Protein AF-A0AB37JFM0-F1 (afdb_monomer_lite)

Radius of gyration: 11.6 Å; chains: 1; bounding box: 26×27×26 Å

pLDDT: mean 83.31, std 9.05, range [50.97, 93.38]

Sequence (67 aa):
MINSAKEWVEILHYRIFNHLQVRLAYGKVLSGFDQSIMISIKELLIDIKNEDPDMFSESVNEVSRDI

Structure (mmCIF, N/CA/C/O backbone):
data_AF-A0AB37JFM0-F1
#
_entry.id   AF-A0AB37JFM0-F1
#
loop_
_atom_site.group_PDB
_atom_site.id
_atom_site.type_symbol
_atom_site.label_atom_id
_atom_site.label_alt_id
_atom_site.label_comp_id
_atom_site.label_asym_id
_atom_site.label_entity_id
_atom_site.label_seq_id
_atom_site.pdbx_PDB_ins_code
_atom_site.Cartn_x
_atom_site.Cartn_y
_atom_site.Cartn_z
_atom_site.occupancy
_atom_site.B_iso_or_equiv
_atom_site.auth_seq_id
_atom_site.auth_comp_id
_atom_site.auth_asym_id
_atom_site.auth_atom_id
_atom_site.pdbx_PDB_model_num
ATOM 1 N N . MET A 1 1 ? 11.814 -17.885 6.645 1.00 50.97 1 MET A N 1
ATOM 2 C CA . MET A 1 1 ? 10.427 -17.732 6.146 1.00 50.97 1 MET A CA 1
ATOM 3 C C . MET A 1 1 ? 10.261 -16.441 5.322 1.00 50.97 1 MET A C 1
ATOM 5 O O . MET A 1 1 ? 9.225 -15.809 5.420 1.00 50.97 1 MET A O 1
ATOM 9 N N . ILE A 1 2 ? 11.287 -15.964 4.597 1.00 54.75 2 ILE A N 1
ATOM 10 C CA . ILE A 1 2 ? 11.452 -14.496 4.484 1.00 54.75 2 ILE A CA 1
ATOM 11 C C . ILE A 1 2 ? 11.601 -13.946 3.050 1.00 54.75 2 ILE A C 1
ATOM 13 O O . ILE A 1 2 ? 11.059 -12.879 2.795 1.00 54.75 2 ILE A O 1
ATOM 17 N N . ASN A 1 3 ? 12.204 -14.649 2.083 1.00 58.41 3 ASN A N 1
ATOM 18 C CA . ASN A 1 3 ? 12.400 -14.043 0.748 1.00 58.41 3 ASN A CA 1
ATOM 19 C C . ASN A 1 3 ? 11.140 -14.073 -0.123 1.00 58.41 3 ASN A C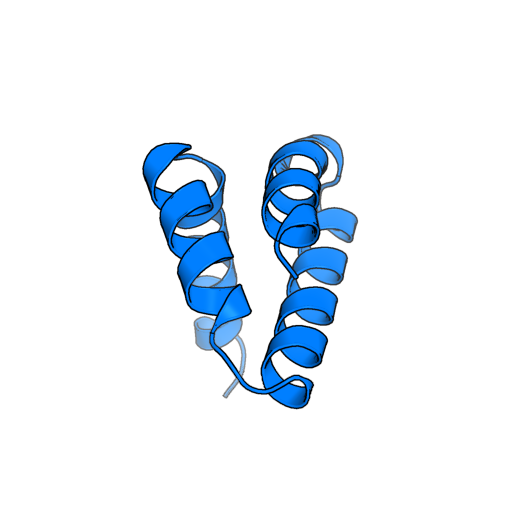 1
ATOM 21 O O . ASN A 1 3 ? 10.740 -13.048 -0.659 1.00 58.41 3 ASN A O 1
ATOM 25 N N . SER A 1 4 ? 10.462 -15.220 -0.195 1.00 68.25 4 SER A N 1
ATOM 26 C CA . SER A 1 4 ? 9.281 -15.350 -1.054 1.00 68.25 4 SER A CA 1
ATOM 27 C C . SER A 1 4 ? 8.124 -14.469 -0.583 1.00 68.25 4 SER A C 1
ATOM 29 O O . SER A 1 4 ? 7.412 -13.912 -1.403 1.00 68.25 4 SER A O 1
ATOM 31 N N . ALA A 1 5 ? 7.938 -14.306 0.732 1.00 69.44 5 ALA A N 1
ATOM 32 C CA . ALA A 1 5 ? 6.896 -13.428 1.262 1.00 69.44 5 ALA A CA 1
ATOM 33 C C . ALA A 1 5 ? 7.145 -11.962 0.872 1.00 69.44 5 ALA A C 1
ATOM 35 O O . ALA A 1 5 ? 6.205 -11.289 0.461 1.00 69.44 5 ALA A O 1
ATOM 36 N N . LYS A 1 6 ? 8.402 -11.498 0.932 1.00 69.19 6 LYS A N 1
ATOM 37 C CA . LYS A 1 6 ? 8.772 -10.147 0.496 1.00 69.19 6 LYS A CA 1
ATOM 38 C C . LYS A 1 6 ? 8.537 -9.957 -1.008 1.00 69.19 6 LYS A C 1
ATOM 40 O O . LYS A 1 6 ? 7.859 -9.011 -1.386 1.00 69.19 6 LYS A O 1
ATOM 45 N N . GLU A 1 7 ? 8.979 -10.899 -1.843 1.00 71.75 7 GLU A N 1
ATOM 46 C CA . GLU A 1 7 ? 8.726 -10.866 -3.296 1.00 71.75 7 GLU A CA 1
ATOM 47 C C . GLU A 1 7 ? 7.230 -10.830 -3.630 1.00 71.75 7 GLU A C 1
ATOM 49 O O . GLU A 1 7 ? 6.792 -10.061 -4.483 1.00 71.75 7 GLU A O 1
ATOM 54 N N . TRP A 1 8 ? 6.414 -11.644 -2.958 1.00 74.88 8 TRP A N 1
ATOM 55 C CA . TRP A 1 8 ? 4.969 -11.643 -3.189 1.00 74.88 8 TRP A CA 1
ATOM 56 C C . TRP A 1 8 ? 4.322 -10.326 -2.766 1.00 74.88 8 TRP A C 1
ATOM 58 O O . TRP A 1 8 ? 3.424 -9.849 -3.461 1.00 74.88 8 TRP A O 1
ATOM 68 N N . VAL A 1 9 ? 4.782 -9.729 -1.664 1.00 73.56 9 VAL A N 1
ATOM 69 C CA . VAL A 1 9 ? 4.343 -8.402 -1.219 1.00 73.56 9 VAL A CA 1
ATOM 70 C C . VAL A 1 9 ? 4.710 -7.346 -2.259 1.00 73.56 9 VAL A C 1
ATOM 72 O O . VAL A 1 9 ? 3.839 -6.565 -2.633 1.00 73.56 9 VAL A O 1
ATOM 75 N N . GLU A 1 10 ? 5.932 -7.353 -2.789 1.00 72.62 10 GLU A N 1
ATOM 76 C CA . GLU A 1 10 ? 6.341 -6.449 -3.870 1.00 72.62 10 GLU A CA 1
ATOM 77 C C . GLU A 1 10 ? 5.455 -6.639 -5.111 1.00 72.62 10 GLU A C 1
ATOM 79 O O . GLU A 1 10 ? 4.829 -5.686 -5.570 1.00 72.62 10 GLU A O 1
ATOM 84 N N . ILE A 1 11 ? 5.296 -7.870 -5.614 1.00 76.56 11 ILE A N 1
ATOM 85 C CA . ILE A 1 11 ? 4.469 -8.171 -6.800 1.00 76.56 11 ILE A CA 1
ATOM 86 C C . ILE A 1 11 ? 3.020 -7.704 -6.617 1.00 76.56 11 ILE A C 1
ATOM 88 O O . ILE A 1 11 ? 2.417 -7.156 -7.546 1.00 76.56 11 ILE A O 1
ATOM 92 N N . LEU A 1 12 ? 2.437 -7.941 -5.440 1.00 74.69 12 LEU A N 1
ATOM 93 C CA . LEU A 1 12 ? 1.076 -7.512 -5.128 1.00 74.69 12 LEU A CA 1
ATOM 94 C C . LEU A 1 12 ? 0.965 -5.990 -5.149 1.00 74.69 12 LEU A C 1
ATOM 96 O O . LEU A 1 12 ? 0.055 -5.468 -5.794 1.00 74.69 12 LEU A O 1
ATOM 100 N N . HIS A 1 13 ? 1.909 -5.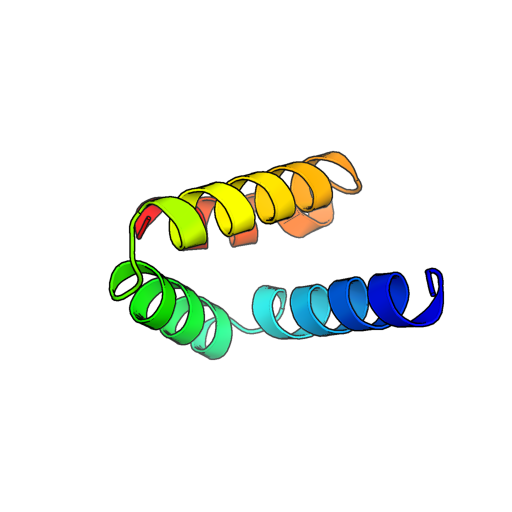283 -4.530 1.00 71.94 13 HIS A N 1
ATOM 101 C CA . HIS A 1 13 ? 1.922 -3.825 -4.541 1.00 71.94 13 HIS A CA 1
ATOM 102 C C . HIS A 1 13 ? 2.133 -3.261 -5.945 1.00 71.94 13 HIS A C 1
ATOM 104 O O . HIS A 1 13 ? 1.371 -2.390 -6.346 1.00 71.94 13 HIS A O 1
ATOM 110 N N . TYR A 1 14 ? 3.041 -3.816 -6.753 1.00 77.00 14 TYR A N 1
ATOM 111 C CA . TYR A 1 14 ? 3.198 -3.430 -8.160 1.00 77.00 14 TYR A CA 1
ATOM 112 C C . TYR A 1 14 ? 1.892 -3.571 -8.956 1.00 77.00 14 TYR A C 1
ATOM 114 O O . TYR A 1 14 ? 1.555 -2.704 -9.762 1.00 77.00 14 TYR A O 1
ATOM 122 N N . ARG A 1 15 ? 1.135 -4.655 -8.750 1.00 80.12 15 ARG A N 1
ATOM 123 C CA . ARG A 1 15 ? -0.138 -4.888 -9.456 1.00 80.12 15 ARG A CA 1
ATOM 124 C C . ARG A 1 15 ? -1.251 -3.967 -8.976 1.00 80.12 15 ARG A C 1
ATOM 126 O O . ARG A 1 15 ? -1.996 -3.445 -9.801 1.00 80.12 15 ARG A O 1
ATOM 133 N N . ILE A 1 16 ? -1.369 -3.778 -7.664 1.00 82.25 16 ILE A N 1
ATOM 134 C CA . ILE A 1 16 ? -2.369 -2.887 -7.073 1.00 82.25 16 ILE A CA 1
ATOM 135 C C . ILE A 1 16 ? -2.070 -1.455 -7.506 1.00 82.25 16 ILE A C 1
ATOM 137 O O . ILE A 1 16 ? -2.956 -0.783 -8.021 1.00 82.25 16 ILE A O 1
ATOM 141 N N . PHE A 1 17 ? -0.818 -1.013 -7.384 1.00 79.94 17 PHE A N 1
ATOM 142 C CA . PHE A 1 17 ? -0.428 0.369 -7.623 1.00 79.94 17 PHE A CA 1
ATOM 143 C C . PHE A 1 17 ? -0.333 0.775 -9.087 1.00 79.94 17 PHE A C 1
ATOM 145 O O . PHE A 1 17 ? -0.495 1.954 -9.364 1.00 79.94 17 PHE A O 1
ATOM 152 N N . ASN A 1 18 ? -0.184 -0.142 -10.042 1.00 83.75 18 ASN A N 1
ATOM 153 C CA . ASN A 1 18 ? -0.188 0.227 -11.464 1.00 83.75 18 ASN A CA 1
ATOM 154 C C . ASN A 1 18 ? -1.589 0.321 -12.096 1.00 83.75 18 ASN A C 1
ATOM 156 O O . ASN A 1 18 ? -1.724 0.809 -13.218 1.00 83.75 18 ASN A O 1
ATOM 160 N N . HIS A 1 19 ? -2.648 -0.112 -11.404 1.00 87.06 19 HIS A N 1
ATOM 161 C CA . HIS A 1 19 ? -4.006 -0.119 -11.952 1.00 87.06 19 HIS A CA 1
ATOM 162 C C . HIS A 1 19 ? -4.968 0.720 -11.108 1.00 87.06 19 HIS A C 1
ATOM 164 O O . HIS A 1 19 ? -5.403 0.295 -10.041 1.00 87.06 19 HIS A O 1
ATOM 170 N N . LEU A 1 20 ? -5.385 1.875 -11.643 1.00 84.81 20 LEU A N 1
ATOM 171 C CA . LEU A 1 20 ? -6.271 2.833 -10.962 1.00 84.81 20 LEU A CA 1
ATOM 172 C C . LEU A 1 20 ? -7.524 2.178 -10.353 1.00 84.81 20 LEU A C 1
ATOM 174 O O . LEU A 1 20 ? -7.815 2.366 -9.179 1.00 84.81 20 LEU A O 1
ATOM 178 N N . GLN A 1 21 ? -8.241 1.354 -11.124 1.00 88.81 21 GLN A N 1
ATOM 179 C CA . GLN A 1 21 ? -9.467 0.700 -10.640 1.00 88.81 21 GLN A CA 1
ATOM 180 C C . GLN A 1 21 ? -9.205 -0.266 -9.474 1.00 88.81 21 GLN A C 1
ATOM 182 O O . GLN A 1 21 ? -10.038 -0.406 -8.580 1.00 88.81 21 GLN A O 1
ATOM 187 N N . VAL A 1 22 ? -8.039 -0.918 -9.467 1.00 87.62 22 VAL A N 1
ATOM 188 C CA . VAL A 1 22 ? -7.640 -1.837 -8.397 1.00 87.62 22 VAL A CA 1
ATOM 189 C C . VAL A 1 22 ? -7.228 -1.051 -7.153 1.00 87.62 22 VAL A C 1
ATOM 191 O O . VAL A 1 22 ? -7.662 -1.414 -6.063 1.00 87.62 22 VAL A O 1
ATOM 194 N N . ARG A 1 23 ? -6.478 0.054 -7.297 1.00 89.44 23 ARG A N 1
ATOM 195 C CA . ARG A 1 23 ? -6.144 0.949 -6.172 1.00 89.44 23 ARG A CA 1
ATOM 196 C C . ARG A 1 23 ? -7.381 1.494 -5.473 1.00 89.44 23 ARG A C 1
ATOM 198 O O . ARG A 1 23 ? -7.457 1.423 -4.251 1.00 89.44 23 ARG A O 1
ATOM 205 N N . LEU A 1 24 ? -8.351 1.996 -6.235 1.00 87.62 24 LEU A N 1
ATOM 206 C CA . LEU A 1 24 ? -9.583 2.555 -5.676 1.00 87.62 24 LEU A CA 1
ATOM 207 C C . LEU A 1 24 ? -10.378 1.499 -4.897 1.00 87.62 24 LEU A C 1
ATOM 209 O O . LEU A 1 24 ? -10.865 1.757 -3.797 1.00 87.62 24 LEU A O 1
ATOM 213 N N . ALA A 1 25 ? -10.486 0.282 -5.440 1.00 89.50 25 ALA A N 1
ATOM 214 C CA . ALA A 1 25 ? -11.121 -0.828 -4.735 1.00 89.50 25 ALA A CA 1
ATOM 215 C C . ALA A 1 25 ? -10.347 -1.213 -3.464 1.00 89.50 25 ALA A C 1
ATOM 217 O O . ALA A 1 25 ? -10.959 -1.485 -2.433 1.00 89.50 25 ALA A O 1
ATOM 218 N N . TYR A 1 26 ? -9.015 -1.201 -3.530 1.00 88.88 26 TYR A N 1
ATOM 219 C CA . TYR A 1 26 ? -8.141 -1.506 -2.404 1.00 88.88 26 TYR A CA 1
ATOM 220 C C . TYR A 1 26 ? -8.314 -0.501 -1.257 1.00 88.88 26 TYR A C 1
ATOM 222 O O . TYR A 1 26 ? -8.629 -0.925 -0.149 1.00 88.88 26 TYR A O 1
ATOM 230 N N . GLY A 1 27 ? -8.228 0.810 -1.519 1.00 87.75 27 GLY A N 1
ATOM 231 C CA . GLY A 1 27 ? -8.449 1.854 -0.505 1.00 87.75 27 GLY A CA 1
ATOM 232 C C . GLY A 1 27 ? -9.822 1.749 0.167 1.00 87.75 27 GLY A C 1
ATOM 233 O O . GLY A 1 27 ? -9.929 1.773 1.393 1.00 87.75 27 GLY A O 1
ATOM 234 N N . LYS A 1 28 ? -10.873 1.491 -0.622 1.00 89.62 28 LYS A N 1
ATOM 235 C CA . LYS A 1 28 ? -12.236 1.297 -0.105 1.00 89.62 28 LYS A CA 1
ATOM 236 C C . LYS A 1 28 ? -12.394 0.058 0.779 1.00 89.62 28 LYS A C 1
ATOM 238 O O . LYS A 1 28 ? -13.176 0.082 1.723 1.00 89.62 28 LYS A O 1
ATOM 243 N N . VAL A 1 29 ? -11.722 -1.045 0.454 1.00 89.62 29 VAL A N 1
ATOM 244 C CA . VAL A 1 29 ? -11.739 -2.243 1.307 1.00 89.62 29 VAL A CA 1
ATOM 245 C C . VAL A 1 29 ? -10.957 -1.976 2.592 1.00 89.62 29 VAL A C 1
ATOM 247 O O . VAL A 1 29 ? -11.401 -2.383 3.663 1.00 89.62 29 VAL A O 1
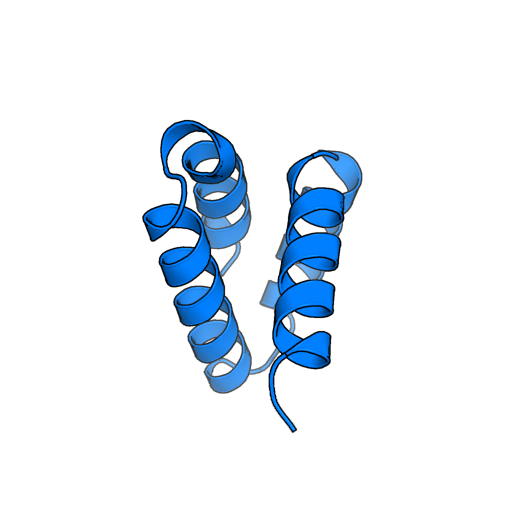ATOM 250 N N . LEU A 1 30 ? -9.834 -1.255 2.497 1.00 88.81 30 LEU A N 1
ATOM 251 C CA . LEU A 1 30 ? -9.002 -0.942 3.652 1.00 88.81 30 LEU A CA 1
ATOM 252 C C . LEU A 1 30 ? -9.716 -0.099 4.709 1.00 88.81 30 LEU A C 1
ATOM 254 O O . LEU A 1 30 ? -9.566 -0.381 5.895 1.00 88.81 30 LEU A O 1
ATOM 258 N N . SER A 1 31 ? -10.532 0.870 4.296 1.00 87.56 31 SER A N 1
ATOM 259 C CA . SER A 1 31 ? -11.298 1.721 5.217 1.00 87.56 31 SER A CA 1
ATOM 260 C C . SER A 1 31 ? -12.383 0.980 6.009 1.00 87.56 31 SER A C 1
ATOM 262 O O . SER A 1 31 ? -12.931 1.527 6.964 1.00 87.56 31 SER A O 1
ATOM 264 N N . GLY A 1 32 ? -12.695 -0.266 5.634 1.00 90.69 32 GLY A N 1
ATOM 265 C CA . GLY A 1 32 ? -13.619 -1.137 6.359 1.00 90.69 32 GLY A CA 1
ATOM 266 C C . GLY A 1 32 ? -12.967 -2.036 7.415 1.00 90.69 32 GLY A C 1
ATOM 267 O O . GLY A 1 32 ? -13.695 -2.751 8.103 1.00 90.69 32 GLY A O 1
ATOM 268 N N . PHE A 1 33 ? -11.634 -2.052 7.531 1.00 91.94 33 PHE A N 1
ATOM 269 C CA . PHE A 1 33 ? -10.931 -2.857 8.534 1.00 91.94 33 PHE A CA 1
ATOM 270 C C . PHE A 1 33 ? -10.773 -2.130 9.871 1.00 91.94 33 PHE A C 1
ATOM 272 O O . PHE A 1 33 ? -10.919 -0.915 9.976 1.00 91.94 33 PHE A O 1
ATOM 279 N N . ASP A 1 34 ? -10.424 -2.896 10.905 1.00 93.38 34 ASP A N 1
ATOM 280 C CA . ASP A 1 34 ? -10.062 -2.345 12.204 1.00 93.38 34 ASP A CA 1
ATOM 281 C C . ASP A 1 34 ? -8.824 -1.444 12.114 1.00 93.38 34 ASP A C 1
ATOM 283 O O . ASP A 1 34 ? -7.885 -1.685 11.348 1.00 93.38 34 ASP A O 1
ATOM 287 N N . GLN A 1 35 ? -8.783 -0.434 12.983 1.00 90.81 35 GLN A N 1
ATOM 288 C CA . GLN A 1 35 ? -7.742 0.593 12.986 1.00 90.81 35 GLN A CA 1
ATOM 289 C C . GLN A 1 35 ? -6.320 0.022 13.117 1.00 90.81 35 GLN A C 1
ATOM 291 O O . GLN A 1 35 ? -5.389 0.549 12.513 1.00 90.81 35 GLN A O 1
ATOM 296 N N . SER A 1 36 ? -6.131 -1.064 13.874 1.00 93.06 36 SER A N 1
ATOM 297 C CA . SER A 1 36 ? -4.819 -1.710 14.017 1.00 93.06 36 SER A CA 1
ATOM 298 C C . SER A 1 36 ? -4.308 -2.281 12.691 1.00 93.06 36 SER A C 1
ATOM 300 O O . SER A 1 36 ? -3.133 -2.123 12.371 1.00 93.06 36 SER A O 1
ATOM 302 N N . ILE A 1 37 ? -5.197 -2.882 11.893 1.00 89.50 37 ILE A N 1
ATOM 303 C CA . ILE A 1 37 ? -4.877 -3.426 10.569 1.00 89.50 37 ILE A CA 1
ATOM 304 C C . ILE A 1 37 ? -4.549 -2.282 9.608 1.00 89.50 37 ILE A C 1
ATOM 306 O O . ILE A 1 37 ? -3.551 -2.351 8.891 1.00 89.50 37 ILE A O 1
ATOM 310 N N . MET A 1 38 ? -5.351 -1.213 9.624 1.00 90.12 38 MET A N 1
ATOM 311 C CA . MET A 1 38 ? -5.111 -0.030 8.792 1.00 90.12 38 MET A CA 1
ATOM 312 C C . MET A 1 38 ? -3.742 0.596 9.077 1.00 90.12 38 MET A C 1
ATOM 314 O O . MET A 1 38 ? -3.025 0.929 8.137 1.00 90.12 38 MET A O 1
ATOM 318 N N . ILE A 1 39 ? -3.349 0.710 10.3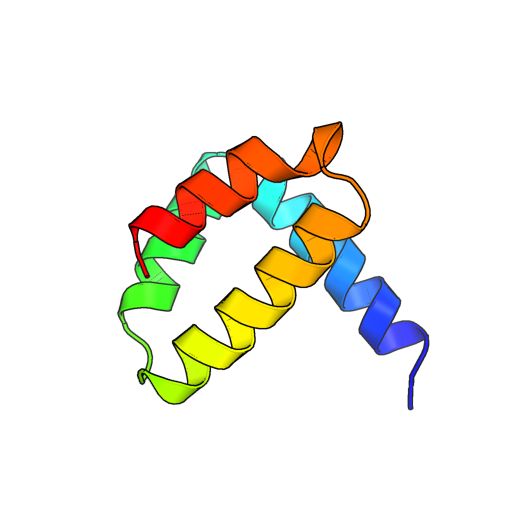53 1.00 91.00 39 ILE A N 1
ATOM 319 C CA . ILE A 1 39 ? -2.039 1.246 10.751 1.00 91.00 39 ILE A CA 1
ATOM 320 C C . ILE A 1 39 ? -0.906 0.371 10.207 1.00 91.00 39 ILE A C 1
ATOM 322 O O . ILE A 1 39 ? -0.018 0.897 9.540 1.00 91.00 39 ILE A O 1
ATOM 326 N N . SER A 1 40 ? -0.958 -0.949 10.414 1.00 89.75 40 SER A N 1
ATOM 327 C CA . SER A 1 40 ? 0.090 -1.853 9.919 1.00 89.75 40 SER A CA 1
ATOM 328 C C . SER A 1 40 ? 0.223 -1.821 8.396 1.00 89.75 40 SER A C 1
ATOM 330 O O . SER A 1 40 ? 1.329 -1.861 7.861 1.00 89.75 40 SER A O 1
ATOM 332 N N . ILE A 1 41 ? -0.898 -1.721 7.678 1.00 87.88 41 ILE A N 1
ATOM 333 C CA . ILE A 1 41 ? -0.874 -1.592 6.220 1.00 87.88 41 ILE A CA 1
ATOM 334 C C . ILE A 1 41 ? -0.297 -0.234 5.815 1.00 87.88 41 ILE A C 1
ATOM 336 O O . ILE A 1 41 ? 0.542 -0.182 4.924 1.00 87.88 41 ILE A O 1
ATOM 340 N N . LYS A 1 42 ? -0.670 0.857 6.491 1.00 89.06 42 LYS A N 1
ATOM 341 C CA . LYS A 1 42 ? -0.140 2.199 6.217 1.00 89.06 42 LYS A CA 1
ATOM 342 C C . LYS A 1 42 ? 1.374 2.276 6.409 1.00 89.06 42 LYS A C 1
ATOM 344 O O . LYS A 1 42 ? 2.046 2.889 5.585 1.00 89.06 42 LYS A O 1
ATOM 349 N N . GLU A 1 43 ? 1.910 1.630 7.441 1.0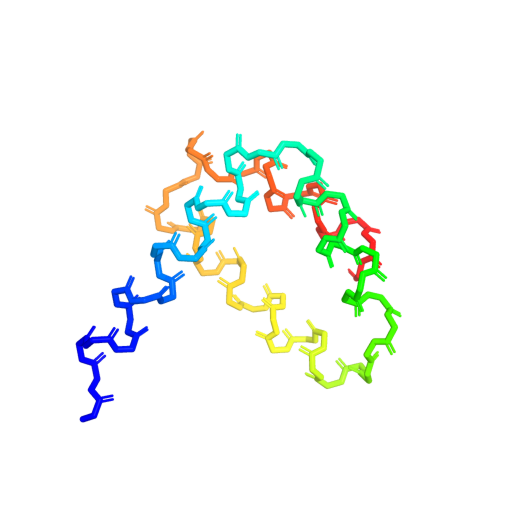0 90.06 43 GLU A N 1
ATOM 350 C CA . GLU A 1 43 ? 3.357 1.503 7.660 1.00 90.06 43 GLU A CA 1
ATOM 351 C C . GLU A 1 43 ? 4.035 0.779 6.487 1.00 90.06 43 GLU A C 1
ATOM 353 O O . GLU A 1 43 ? 4.976 1.318 5.908 1.00 90.06 43 GLU A O 1
ATOM 358 N N . LEU A 1 44 ? 3.485 -0.356 6.039 1.00 87.06 44 LEU A N 1
ATOM 359 C CA . LEU A 1 44 ? 3.985 -1.070 4.856 1.00 87.06 44 LEU A CA 1
ATOM 360 C C . LEU A 1 44 ? 3.952 -0.206 3.587 1.00 87.06 44 LEU A C 1
ATOM 362 O O . LEU A 1 44 ? 4.905 -0.216 2.809 1.00 87.06 44 LEU A O 1
ATOM 366 N N . LEU A 1 45 ? 2.879 0.562 3.366 1.00 87.75 45 LEU A N 1
ATOM 367 C CA . LEU A 1 45 ? 2.791 1.449 2.201 1.00 87.75 45 LEU A CA 1
ATOM 368 C C . LEU A 1 45 ? 3.834 2.572 2.254 1.00 87.75 45 LEU A C 1
ATOM 370 O O . LEU A 1 45 ? 4.367 2.968 1.216 1.00 87.75 45 LEU A O 1
ATOM 374 N N . ILE A 1 46 ? 4.121 3.091 3.449 1.00 89.19 46 ILE A N 1
ATOM 375 C CA . ILE A 1 46 ? 5.169 4.094 3.655 1.00 89.19 46 ILE A CA 1
ATOM 376 C C . ILE A 1 46 ? 6.541 3.495 3.353 1.00 89.19 46 ILE A C 1
ATOM 378 O O . ILE A 1 46 ? 7.322 4.143 2.658 1.00 89.19 46 ILE A O 1
ATOM 382 N N . ASP A 1 47 ? 6.817 2.276 3.813 1.00 87.62 47 ASP A N 1
ATOM 383 C CA . ASP A 1 47 ? 8.081 1.592 3.534 1.00 87.62 47 ASP A CA 1
ATOM 384 C C . ASP A 1 47 ? 8.291 1.415 2.026 1.00 87.62 47 ASP A C 1
ATOM 386 O O . ASP A 1 47 ? 9.336 1.798 1.504 1.00 87.62 47 ASP A O 1
ATOM 390 N N . ILE A 1 48 ? 7.264 0.970 1.298 1.00 83.69 48 ILE A N 1
ATOM 391 C CA . ILE A 1 48 ? 7.310 0.818 -0.167 1.00 83.69 48 ILE A CA 1
ATOM 392 C C . ILE A 1 48 ? 7.538 2.157 -0.866 1.00 83.69 48 ILE A C 1
ATOM 394 O O . ILE A 1 48 ? 8.350 2.260 -1.784 1.00 83.69 48 ILE A O 1
ATOM 398 N N . LYS A 1 49 ? 6.843 3.211 -0.423 1.00 87.00 49 LYS A N 1
ATOM 399 C CA . LYS A 1 49 ? 7.058 4.562 -0.949 1.00 87.00 49 LYS A CA 1
ATOM 400 C C . LYS A 1 49 ? 8.500 5.022 -0.736 1.00 87.00 49 LYS A C 1
ATOM 402 O O . LYS A 1 49 ? 9.041 5.714 -1.586 1.00 87.00 49 LYS A O 1
ATOM 407 N N . ASN A 1 50 ? 9.102 4.685 0.400 1.00 89.44 50 ASN A N 1
ATOM 408 C CA . ASN A 1 50 ? 10.471 5.080 0.713 1.00 89.44 50 ASN A CA 1
ATOM 409 C C . ASN A 1 50 ? 11.513 4.262 -0.072 1.00 89.44 50 ASN A C 1
ATOM 411 O O . ASN A 1 50 ? 12.616 4.765 -0.276 1.00 89.44 50 ASN A O 1
ATOM 415 N N . GLU A 1 51 ? 11.181 3.042 -0.513 1.00 86.69 51 GLU A N 1
ATOM 416 C CA . GLU A 1 51 ? 12.043 2.222 -1.379 1.00 86.69 51 GLU A CA 1
ATOM 417 C C . GLU A 1 51 ? 12.162 2.811 -2.801 1.00 86.69 51 GLU A C 1
ATOM 419 O O . GLU A 1 51 ? 13.275 2.895 -3.320 1.00 86.69 51 GLU A O 1
ATOM 424 N N . ASP A 1 52 ? 11.058 3.270 -3.409 1.00 84.94 52 ASP A N 1
ATOM 425 C CA . ASP A 1 52 ? 11.061 3.985 -4.702 1.00 84.94 52 ASP A CA 1
ATOM 426 C C . ASP A 1 52 ? 9.987 5.100 -4.737 1.00 84.94 52 ASP A C 1
ATOM 428 O O . ASP A 1 52 ? 8.832 4.878 -5.134 1.00 84.94 52 ASP A O 1
ATOM 432 N N . PRO A 1 53 ? 10.342 6.325 -4.305 1.00 87.94 53 PRO A N 1
ATOM 433 C CA . PRO A 1 53 ? 9.394 7.430 -4.220 1.00 87.94 53 PRO A CA 1
ATOM 434 C C . PRO A 1 53 ? 8.859 7.875 -5.579 1.00 87.94 53 PRO A C 1
ATOM 436 O O . PRO A 1 53 ? 7.690 8.263 -5.655 1.00 87.94 53 PRO A O 1
ATOM 439 N N . ASP A 1 54 ? 9.686 7.828 -6.625 1.00 88.25 54 ASP A N 1
ATOM 440 C CA . ASP A 1 54 ? 9.317 8.275 -7.970 1.00 88.25 54 ASP A CA 1
ATOM 441 C C . ASP A 1 54 ? 8.248 7.356 -8.566 1.00 88.25 54 ASP A C 1
ATOM 443 O O . ASP A 1 54 ? 7.313 7.823 -9.220 1.00 88.25 54 ASP A O 1
ATOM 447 N N . MET A 1 55 ? 8.340 6.054 -8.282 1.00 84.44 55 MET A N 1
ATOM 448 C CA . MET A 1 55 ? 7.374 5.074 -8.759 1.00 84.44 55 MET A CA 1
ATOM 449 C C . MET A 1 55 ? 6.081 5.034 -7.931 1.00 84.44 55 MET A C 1
ATOM 451 O O . MET A 1 55 ? 4.994 4.872 -8.494 1.00 84.44 55 MET A O 1
ATOM 455 N N . PHE A 1 56 ? 6.163 5.162 -6.601 1.00 87.06 56 PHE A N 1
ATOM 456 C CA . PHE A 1 56 ? 5.038 4.805 -5.723 1.00 87.06 56 PHE A CA 1
ATOM 457 C C . PHE A 1 56 ? 4.360 5.966 -4.991 1.00 87.06 56 PHE A C 1
ATOM 459 O O . PHE A 1 56 ? 3.257 5.770 -4.471 1.00 87.06 56 PHE A O 1
ATOM 466 N N . SER A 1 57 ? 4.936 7.174 -4.961 1.00 88.31 57 SER A N 1
ATOM 467 C CA . SER A 1 57 ? 4.388 8.281 -4.155 1.00 88.31 57 SER A CA 1
ATOM 468 C C . SER A 1 57 ? 2.942 8.630 -4.488 1.00 88.31 57 SER A C 1
ATOM 470 O O . SER A 1 57 ? 2.135 8.796 -3.576 1.00 88.31 57 SER A O 1
ATOM 472 N N . GLU A 1 58 ? 2.588 8.732 -5.769 1.00 89.62 58 GLU A N 1
ATOM 473 C CA . GLU A 1 58 ? 1.223 9.087 -6.172 1.00 89.62 58 GLU A CA 1
ATOM 474 C C . GLU A 1 58 ? 0.216 8.016 -5.732 1.00 89.62 58 GLU A C 1
ATOM 476 O O . GLU A 1 58 ? -0.758 8.323 -5.043 1.00 89.62 58 GLU A O 1
ATOM 481 N N . SER A 1 59 ? 0.509 6.752 -6.042 1.00 86.75 59 SER A N 1
ATOM 482 C CA . SER A 1 59 ? -0.338 5.602 -5.717 1.00 86.75 59 SER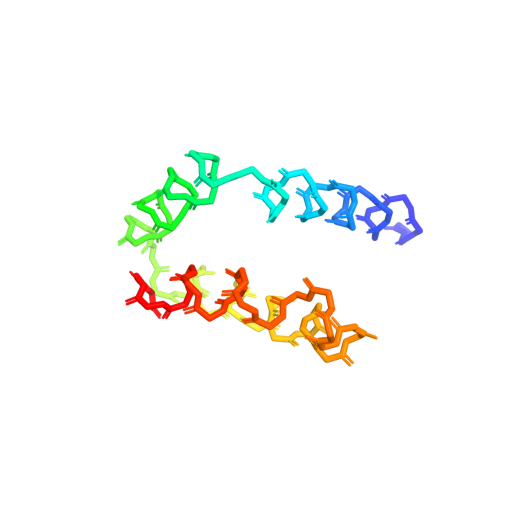 A CA 1
ATOM 483 C C . SER A 1 59 ? -0.528 5.403 -4.213 1.00 86.75 59 SER A C 1
ATOM 485 O O . SER A 1 59 ? -1.645 5.150 -3.759 1.00 86.75 59 SER A O 1
ATOM 487 N N . VAL A 1 60 ? 0.542 5.543 -3.426 1.00 87.88 60 VAL A N 1
ATOM 488 C CA . VAL A 1 60 ? 0.481 5.419 -1.962 1.00 87.88 60 VAL A CA 1
ATOM 489 C C . VAL A 1 60 ? -0.284 6.587 -1.347 1.00 87.88 60 VAL A C 1
ATOM 491 O O . VAL A 1 60 ? -1.102 6.376 -0.450 1.00 87.88 60 VAL A O 1
ATOM 494 N N . ASN A 1 61 ? -0.062 7.812 -1.833 1.00 89.06 61 ASN A N 1
ATOM 495 C CA . ASN A 1 61 ? -0.779 8.989 -1.347 1.00 89.06 61 ASN A CA 1
ATOM 496 C C . ASN A 1 61 ? -2.274 8.920 -1.672 1.00 89.06 61 ASN A C 1
ATOM 498 O O . ASN A 1 61 ? -3.074 9.407 -0.883 1.00 89.06 61 ASN A O 1
ATOM 502 N N . GLU A 1 62 ? -2.654 8.341 -2.811 1.00 87.56 62 GLU A N 1
ATOM 503 C CA . GLU A 1 62 ? -4.052 8.122 -3.185 1.00 87.56 62 GLU A CA 1
ATOM 504 C C . GLU A 1 62 ? -4.740 7.167 -2.203 1.00 87.56 62 GLU A C 1
ATOM 506 O O . GLU A 1 62 ? -5.721 7.553 -1.576 1.00 87.56 62 GLU A O 1
ATOM 511 N N . VAL A 1 63 ? -4.172 5.975 -1.986 1.00 86.44 63 VAL A N 1
ATOM 512 C CA . VAL A 1 63 ? -4.732 4.973 -1.059 1.00 86.44 63 VAL A CA 1
ATOM 513 C C . VAL A 1 63 ? -4.759 5.488 0.383 1.00 86.44 63 VAL A C 1
ATOM 515 O O . VAL A 1 63 ? -5.726 5.264 1.103 1.00 86.44 63 VAL A O 1
ATOM 518 N N . SER A 1 64 ? -3.734 6.237 0.802 1.00 84.50 64 SER A N 1
ATOM 519 C CA . SER A 1 64 ? -3.642 6.794 2.160 1.00 84.50 64 SER A CA 1
ATOM 520 C C . SER A 1 64 ? -4.634 7.925 2.450 1.00 84.50 64 SER A C 1
ATOM 522 O O . SER A 1 64 ? -4.714 8.358 3.595 1.00 84.50 64 SER A O 1
ATOM 524 N N . ARG A 1 65 ? -5.360 8.455 1.455 1.00 83.00 65 ARG A N 1
ATOM 525 C CA . ARG A 1 65 ? -6.451 9.417 1.717 1.00 83.00 65 ARG A CA 1
ATOM 526 C C . ARG A 1 65 ? -7.686 8.738 2.287 1.00 83.00 65 ARG A C 1
ATOM 528 O O . ARG A 1 65 ? -8.443 9.387 3.002 1.00 83.00 65 ARG A O 1
ATOM 535 N N . ASP A 1 66 ? -7.866 7.462 1.969 1.00 71.00 66 ASP A N 1
ATOM 536 C CA . ASP A 1 66 ? -9.037 6.693 2.367 1.00 71.00 66 ASP A CA 1
ATOM 537 C C . ASP A 1 66 ? -8.867 6.049 3.757 1.00 71.00 66 ASP A C 1
ATOM 539 O O . ASP A 1 66 ? -9.842 5.508 4.284 1.00 71.00 66 ASP A O 1
ATOM 543 N N . ILE A 1 67 ? -7.658 6.112 4.350 1.00 71.94 67 ILE A N 1
ATOM 544 C CA . ILE A 1 67 ? -7.283 5.433 5.608 1.00 71.94 67 ILE A CA 1
ATOM 545 C C . ILE A 1 67 ? -6.416 6.244 6.587 1.00 71.94 67 ILE A C 1
ATOM 547 O O . ILE A 1 67 ? -5.428 6.913 6.191 1.00 71.94 67 ILE A O 1
#

Secondary structure (DSSP, 8-state):
--HHHHHHHHHHHHHHHH-HHHHHHHHHHHTTS-HHHHHHHHHHHHHHHHH-HHHHHHHHHHHTT--

Foldseek 3Di:
DPDVVVVVVVVVCVVCQVDPVSLVVVLVVLLPDDPVSNVVVLVVLVVVCVVPVVRRVVSSVVSVVSD